Protein AF-A0A9P9DAF2-F1 (afdb_monomer_lite)

Organism: NCBI:txid1079267

Sequence (100 aa):
MVPHLLVCPITHGQSTANYQNYGNNFNANGGGVYAMDWTSDHISIWFFARNQIPDNIKTEFLDPSAWGLPTARFTGGSGCNIDTYFMSNSLVFDTTFCGD

Secondary structure (DSSP, 8-state):
----------SS------TTSSHHHHHHTT-EEEEEEE-SSEEEEEEEEGGG--GGGGSSS--GGGG-S-SEEEE-BTTB-HHHH--SPPP------S--

InterPro domains:
  IPR013320 Concanavalin A-like lectin/glucanase domain superfamily [SSF49899] (12-99)

Foldseek 3Di:
DPPDPLDQPCPDDQDDPDPLQDDPNCVVQVHFDWDWDDDQFKIFIATAGPVRHDPQVPDPDDDCVVVPHGSDIRGADDRDGPCVVDPDDDDDDDDDDDDD

pLDDT: mean 84.21, std 15.39, range [34.78, 98.12]

Radius of gyration: 16.21 Å; chains: 1; bounding box: 30×36×44 Å

Structure (mmCIF, N/CA/C/O backbone):
data_AF-A0A9P9DAF2-F1
#
_entry.id   AF-A0A9P9DAF2-F1
#
loop_
_atom_site.group_PDB
_atom_site.id
_atom_site.type_symbol
_atom_site.label_atom_id
_atom_site.label_alt_id
_atom_site.label_comp_id
_atom_site.label_asym_id
_atom_site.label_entity_id
_atom_site.label_seq_id
_atom_site.pdbx_PDB_ins_code
_atom_site.Cartn_x
_atom_site.Cartn_y
_atom_site.Cartn_z
_atom_site.occupancy
_atom_site.B_iso_or_equiv
_atom_site.auth_seq_id
_atom_site.auth_comp_id
_atom_site.auth_asym_id
_atom_site.auth_atom_id
_atom_site.pdbx_PDB_model_num
ATOM 1 N N . MET A 1 1 ? 0.049 21.506 28.530 1.00 36.00 1 MET A N 1
ATOM 2 C CA . MET A 1 1 ? -0.302 20.114 28.185 1.00 36.00 1 MET A CA 1
ATOM 3 C C . MET A 1 1 ? -0.473 20.053 26.682 1.00 36.00 1 MET A C 1
ATOM 5 O O . MET A 1 1 ? -1.468 20.550 26.179 1.00 36.00 1 MET A O 1
ATOM 9 N N . VAL A 1 2 ? 0.542 19.569 25.969 1.00 34.78 2 VAL A N 1
ATOM 10 C CA . VAL A 1 2 ? 0.449 19.317 24.525 1.00 34.78 2 VAL A CA 1
ATOM 11 C C . VAL A 1 2 ? -0.223 17.951 24.386 1.00 34.78 2 VAL A C 1
ATOM 13 O O . VAL A 1 2 ? 0.299 17.001 24.974 1.00 34.78 2 VAL A O 1
ATOM 16 N N . PRO A 1 3 ? -1.375 17.820 23.709 1.00 45.25 3 PRO A N 1
ATOM 17 C CA . PRO A 1 3 ? -1.955 16.513 23.469 1.00 45.25 3 PRO A CA 1
ATOM 18 C C . PRO A 1 3 ? -1.008 15.786 22.519 1.00 45.25 3 PRO A C 1
ATOM 20 O O . PRO A 1 3 ? -0.855 16.148 21.356 1.00 45.25 3 PRO A O 1
ATOM 23 N N . HIS A 1 4 ? -0.297 14.808 23.066 1.00 42.94 4 HIS A N 1
ATOM 24 C CA . HIS A 1 4 ? 0.460 13.838 22.300 1.00 42.94 4 HIS A CA 1
ATOM 25 C C . HIS A 1 4 ? -0.539 13.188 21.334 1.00 42.94 4 HIS A C 1
ATOM 27 O O . HIS A 1 4 ? -1.482 12.535 21.784 1.00 42.94 4 HIS A O 1
ATOM 33 N N . LEU A 1 5 ? -0.394 13.435 20.027 1.00 43.12 5 LEU A N 1
ATOM 34 C CA . LEU A 1 5 ? -1.117 12.679 19.012 1.00 43.12 5 LEU A CA 1
ATOM 35 C C . LEU A 1 5 ? -0.708 11.214 19.181 1.00 43.12 5 LEU A C 1
ATOM 37 O O . LEU A 1 5 ? 0.354 10.796 18.726 1.00 43.12 5 LEU A O 1
ATOM 41 N N . LEU A 1 6 ? -1.549 10.442 19.864 1.00 46.06 6 LEU A N 1
ATOM 42 C CA . LEU A 1 6 ? -1.563 8.990 19.781 1.00 46.06 6 LEU A CA 1
ATOM 43 C C . LEU A 1 6 ? -2.016 8.636 18.363 1.00 46.06 6 LEU A C 1
ATOM 45 O O . LEU A 1 6 ? -3.180 8.353 18.117 1.00 46.06 6 LEU A O 1
ATOM 49 N N . VAL A 1 7 ? -1.097 8.731 17.404 1.00 58.75 7 VAL A N 1
ATOM 50 C CA . VAL A 1 7 ? -1.220 7.988 16.153 1.00 58.75 7 VAL A CA 1
ATOM 51 C C . VAL A 1 7 ? -1.152 6.517 16.547 1.00 58.75 7 VAL A C 1
ATOM 53 O O . VAL A 1 7 ? -0.314 6.153 17.375 1.00 58.75 7 VAL A O 1
ATOM 56 N N . CYS A 1 8 ? -2.060 5.700 16.009 1.00 59.72 8 CYS A N 1
ATOM 57 C CA . CYS A 1 8 ? -2.096 4.255 16.219 1.00 59.72 8 CYS A CA 1
ATOM 58 C C . CYS A 1 8 ? -0.676 3.677 16.321 1.00 59.72 8 CYS A C 1
ATOM 60 O O . CYS A 1 8 ? 0.072 3.807 15.349 1.00 59.72 8 CYS A O 1
ATOM 62 N N . PRO A 1 9 ? -0.262 3.111 17.475 1.00 57.69 9 PRO 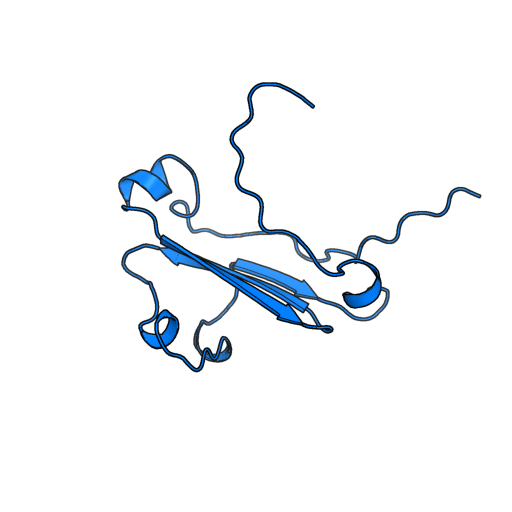A N 1
ATOM 63 C CA . PRO A 1 9 ? 1.114 2.678 17.658 1.00 57.69 9 PRO A CA 1
ATOM 64 C C . PRO A 1 9 ? 1.430 1.586 16.640 1.00 57.69 9 PRO A C 1
ATOM 66 O O . PRO A 1 9 ? 0.972 0.449 16.752 1.00 57.69 9 PRO A O 1
ATOM 69 N N . ILE A 1 10 ? 2.211 1.953 15.626 1.00 57.19 10 ILE A N 1
ATOM 70 C CA . ILE A 1 10 ? 2.705 1.039 14.604 1.00 57.19 10 ILE A CA 1
ATOM 71 C C . ILE A 1 10 ? 3.792 0.197 15.258 1.00 57.19 10 ILE A C 1
ATOM 73 O O . ILE A 1 10 ? 4.969 0.543 15.248 1.00 57.19 10 ILE A O 1
ATOM 77 N N . THR A 1 11 ? 3.392 -0.890 15.912 1.00 52.56 11 THR A N 1
ATOM 78 C CA . THR A 1 11 ? 4.337 -1.795 16.577 1.00 52.56 11 THR A CA 1
ATOM 79 C C . THR A 1 11 ? 5.181 -2.583 15.573 1.00 52.56 11 THR A C 1
ATOM 81 O O . THR A 1 11 ? 6.228 -3.101 15.946 1.00 52.56 11 THR A O 1
ATOM 84 N N . HIS A 1 12 ? 4.787 -2.607 14.292 1.00 57.75 12 HIS A N 1
ATOM 85 C CA . HIS A 1 12 ? 5.539 -3.209 13.193 1.00 57.75 12 HIS A CA 1
ATOM 86 C C . HIS A 1 12 ? 5.403 -2.338 11.933 1.00 57.75 12 HIS A C 1
ATOM 88 O O . HIS A 1 12 ? 4.306 -2.143 11.415 1.00 57.75 12 HIS A O 1
ATOM 94 N N . GLY A 1 13 ? 6.518 -1.767 11.467 1.00 60.75 13 GLY A N 1
ATOM 95 C CA . GLY A 1 13 ? 6.574 -1.022 10.208 1.00 60.75 13 GLY A CA 1
ATOM 96 C C . GLY A 1 13 ? 6.489 -1.933 8.979 1.00 60.75 13 GLY A C 1
ATOM 97 O O . GLY A 1 13 ? 6.296 -3.143 9.077 1.00 60.75 13 GLY A O 1
ATOM 98 N N . GLN A 1 14 ? 6.666 -1.355 7.793 1.00 69.38 14 GLN A N 1
ATOM 99 C CA . GLN A 1 14 ? 6.847 -2.136 6.5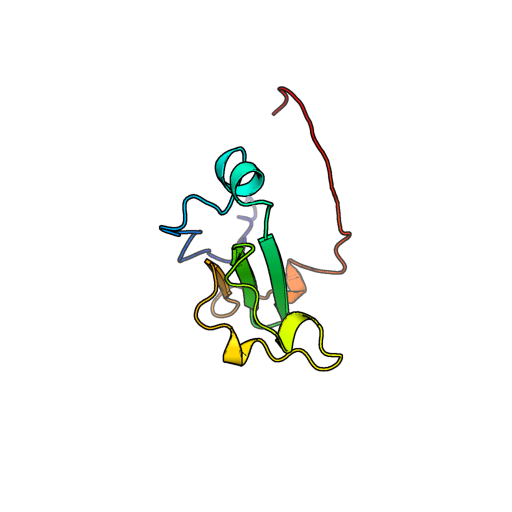72 1.00 69.38 14 GLN A CA 1
ATOM 100 C C . GLN A 1 14 ? 8.191 -2.858 6.551 1.00 69.38 14 GLN A C 1
ATOM 102 O O . GLN A 1 14 ? 9.233 -2.223 6.674 1.00 69.38 14 GLN A O 1
ATOM 107 N N . SER A 1 15 ? 8.172 -4.175 6.337 1.00 71.31 15 SER A N 1
ATOM 108 C CA . SER A 1 15 ? 9.367 -4.955 6.020 1.00 71.31 15 SER A CA 1
ATOM 109 C C . SER A 1 15 ? 9.038 -5.980 4.944 1.00 71.31 15 SER A C 1
ATOM 111 O O . SER A 1 15 ? 8.129 -6.793 5.098 1.00 71.31 15 SER A O 1
ATOM 113 N N . THR A 1 16 ? 9.768 -5.928 3.833 1.00 83.69 16 THR A N 1
ATOM 114 C CA . THR A 1 16 ? 9.644 -6.891 2.740 1.00 83.69 16 THR A CA 1
ATOM 115 C C . THR A 1 16 ? 11.005 -7.153 2.118 1.00 83.69 16 THR A C 1
ATOM 117 O O . THR A 1 16 ? 11.797 -6.234 1.923 1.00 83.69 16 THR A O 1
ATOM 120 N N . ALA A 1 17 ? 11.276 -8.419 1.798 1.00 87.69 17 ALA A N 1
ATOM 121 C CA . ALA A 1 17 ? 12.458 -8.818 1.033 1.00 87.69 17 ALA A CA 1
ATOM 122 C C . ALA A 1 17 ? 12.241 -8.681 -0.488 1.00 87.69 17 ALA A C 1
ATOM 124 O O . ALA A 1 17 ? 13.161 -8.907 -1.2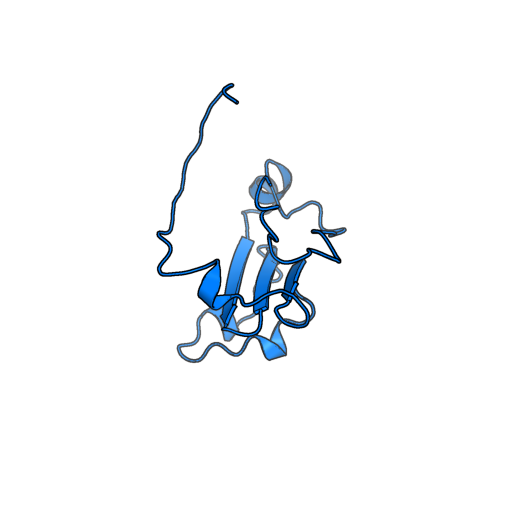76 1.00 87.69 17 ALA A O 1
ATOM 125 N N . ASN A 1 18 ? 11.023 -8.338 -0.919 1.00 89.12 18 ASN A N 1
ATOM 126 C CA . ASN A 1 18 ? 10.695 -8.191 -2.327 1.00 89.12 18 ASN A CA 1
ATOM 127 C C . ASN A 1 18 ? 11.198 -6.841 -2.857 1.00 89.12 18 ASN A C 1
ATOM 129 O O . ASN A 1 18 ? 10.575 -5.809 -2.633 1.00 89.12 18 ASN A O 1
ATOM 133 N N . TYR A 1 19 ? 12.300 -6.868 -3.604 1.00 93.25 19 TYR A N 1
ATOM 134 C CA . TYR A 1 19 ? 12.924 -5.688 -4.211 1.00 93.25 19 TYR A CA 1
ATOM 135 C C . TYR A 1 19 ? 12.239 -5.208 -5.505 1.00 93.25 19 TYR A C 1
ATOM 137 O O . TYR A 1 19 ? 12.712 -4.252 -6.122 1.00 93.25 19 TYR A O 1
ATOM 145 N N . GLN A 1 20 ? 11.158 -5.866 -5.944 1.00 96.19 20 GLN A N 1
ATOM 146 C CA . GLN A 1 20 ? 10.370 -5.516 -7.134 1.00 96.19 20 GLN A CA 1
ATOM 147 C C . GLN A 1 20 ? 9.138 -4.659 -6.799 1.00 96.19 20 GLN A C 1
ATOM 149 O O . GLN A 1 20 ? 8.295 -4.440 -7.664 1.00 96.19 20 GLN A O 1
ATOM 154 N N . ASN A 1 21 ? 8.998 -4.197 -5.556 1.00 94.50 21 ASN A N 1
ATOM 155 C CA . ASN A 1 21 ? 7.805 -3.510 -5.060 1.00 94.50 21 ASN A CA 1
ATOM 156 C C . ASN A 1 21 ? 7.778 -1.996 -5.337 1.00 94.50 21 ASN A C 1
ATOM 158 O O . ASN A 1 21 ? 6.739 -1.369 -5.150 1.00 94.50 21 ASN A O 1
ATOM 162 N N . TYR A 1 22 ? 8.872 -1.391 -5.803 1.00 95.81 22 TYR A N 1
ATOM 163 C CA . TYR A 1 22 ? 8.938 0.045 -6.091 1.00 95.81 22 TYR A CA 1
ATOM 164 C C . TYR A 1 22 ? 9.952 0.383 -7.201 1.00 95.81 22 TYR A C 1
ATOM 166 O O . TYR A 1 22 ? 10.874 -0.387 -7.491 1.00 95.81 22 TYR A O 1
ATOM 174 N N . GLY A 1 23 ? 9.786 1.559 -7.817 1.00 96.75 23 GLY A N 1
ATOM 175 C CA . GLY A 1 23 ? 10.785 2.202 -8.673 1.00 96.75 23 GLY A CA 1
ATOM 176 C C . GLY A 1 23 ? 11.221 1.378 -9.889 1.00 96.75 23 GLY A C 1
ATOM 177 O O . GLY A 1 23 ? 10.414 0.731 -10.556 1.00 96.75 23 GLY A O 1
ATOM 178 N N . ASN A 1 24 ? 12.522 1.407 -10.193 1.00 98.12 24 ASN A N 1
ATOM 179 C CA . ASN A 1 24 ? 13.078 0.804 -11.410 1.00 98.12 24 ASN A CA 1
ATOM 180 C C . ASN A 1 24 ? 12.833 -0.706 -11.508 1.00 98.12 24 ASN A C 1
ATOM 182 O O . ASN A 1 24 ? 12.516 -1.196 -12.587 1.00 98.12 24 ASN A O 1
ATOM 186 N N . ASN A 1 25 ? 12.948 -1.440 -10.400 1.00 97.38 25 ASN A N 1
ATOM 187 C CA . ASN A 1 25 ? 12.748 -2.890 -10.404 1.00 97.38 25 ASN A CA 1
ATOM 188 C C . ASN A 1 25 ? 11.276 -3.262 -10.603 1.00 97.38 25 ASN A C 1
ATOM 190 O O . ASN A 1 25 ? 10.981 -4.204 -11.337 1.00 97.38 25 ASN A O 1
ATOM 194 N N . PHE A 1 26 ? 10.355 -2.500 -10.003 1.00 97.88 26 PHE A N 1
ATOM 195 C CA . PHE A 1 26 ? 8.923 -2.628 -10.279 1.00 97.88 26 PHE A CA 1
ATOM 196 C C . PHE A 1 26 ? 8.639 -2.404 -11.769 1.00 97.88 26 PHE A C 1
ATOM 198 O O . PHE A 1 26 ? 8.001 -3.240 -12.407 1.00 97.88 26 PHE A O 1
ATOM 205 N N . ASN A 1 27 ? 9.190 -1.336 -12.354 1.00 98.12 27 ASN A N 1
ATOM 206 C CA . ASN A 1 27 ? 9.011 -1.008 -13.771 1.00 98.12 27 ASN A CA 1
ATOM 207 C C . ASN A 1 27 ? 9.598 -2.081 -14.701 1.00 98.12 27 ASN A C 1
ATOM 209 O O . ASN A 1 27 ? 8.931 -2.505 -15.644 1.00 98.12 27 ASN A O 1
ATOM 213 N N . ALA A 1 28 ? 10.812 -2.560 -14.419 1.00 97.94 28 ALA A N 1
ATOM 214 C CA . ALA A 1 28 ? 11.480 -3.598 -15.206 1.00 97.94 28 ALA A CA 1
ATOM 215 C C . ALA A 1 28 ? 10.716 -4.934 -15.193 1.00 97.94 28 ALA A C 1
ATOM 217 O O . ALA A 1 28 ? 10.755 -5.674 -16.172 1.00 97.94 28 ALA A O 1
ATOM 218 N N . ASN A 1 29 ? 9.976 -5.218 -14.117 1.00 97.44 29 ASN A N 1
ATOM 219 C CA . ASN A 1 29 ? 9.104 -6.389 -14.005 1.00 97.44 29 ASN A CA 1
ATOM 220 C C . ASN A 1 29 ? 7.714 -6.184 -14.653 1.00 97.44 29 ASN A C 1
ATOM 222 O O . ASN A 1 29 ? 6.836 -7.037 -14.535 1.00 97.44 29 ASN A O 1
ATOM 226 N N . GLY A 1 30 ? 7.473 -5.045 -15.312 1.00 97.94 30 GLY A N 1
ATOM 227 C CA . GLY A 1 30 ? 6.167 -4.697 -15.878 1.00 97.94 30 GLY A CA 1
ATOM 228 C C . GLY A 1 30 ? 5.121 -4.325 -14.820 1.00 97.94 30 GLY A C 1
ATOM 229 O O . GLY A 1 30 ? 3.919 -4.422 -15.078 1.00 97.94 30 GLY A O 1
ATOM 230 N N . GLY A 1 31 ? 5.555 -3.929 -13.626 1.00 97.62 31 GLY A N 1
ATOM 231 C CA . GLY A 1 31 ? 4.725 -3.502 -12.506 1.00 97.62 31 GLY A CA 1
ATOM 232 C C . GLY A 1 31 ? 4.160 -4.641 -11.656 1.00 97.62 31 GLY A C 1
ATOM 233 O O . GLY A 1 31 ? 4.779 -5.690 -11.463 1.00 97.62 31 GLY A O 1
ATOM 234 N N . GLY A 1 32 ? 2.962 -4.418 -11.125 1.00 96.06 32 GLY A N 1
ATOM 235 C CA . GLY A 1 32 ? 2.270 -5.331 -10.221 1.00 96.06 32 GLY A CA 1
ATOM 236 C C . GLY A 1 32 ? 0.935 -4.754 -9.763 1.00 96.06 32 GLY A C 1
ATOM 237 O O . GLY A 1 32 ? 0.439 -3.795 -10.356 1.00 96.06 32 GLY A O 1
ATOM 238 N N . VAL A 1 33 ? 0.361 -5.346 -8.721 1.00 95.56 33 VAL A N 1
ATOM 239 C CA . VAL A 1 33 ? -0.880 -4.884 -8.088 1.00 95.56 33 VAL A CA 1
ATOM 240 C C . VAL A 1 33 ? -0.603 -4.555 -6.630 1.00 95.56 33 VAL A C 1
ATOM 242 O O . VAL A 1 33 ? -0.018 -5.364 -5.913 1.00 95.56 33 VAL A O 1
ATOM 245 N N . TYR A 1 34 ? -1.055 -3.377 -6.209 1.00 95.38 34 TYR A N 1
ATOM 246 C CA . TYR A 1 34 ? -1.216 -3.034 -4.805 1.00 95.38 34 TYR A CA 1
AT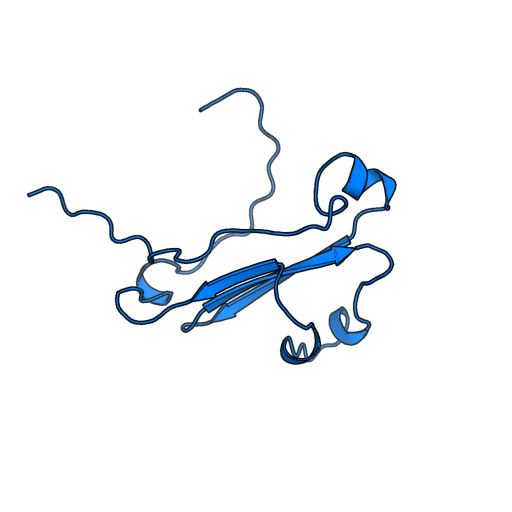OM 247 C C . TYR A 1 34 ? -2.689 -3.183 -4.431 1.00 95.38 34 TYR A C 1
ATOM 249 O O . TYR A 1 34 ? -3.553 -2.654 -5.130 1.00 95.38 34 TYR A O 1
ATOM 257 N N . ALA A 1 35 ? -2.966 -3.906 -3.349 1.00 94.25 35 ALA A N 1
ATOM 258 C CA . ALA A 1 35 ? -4.308 -4.070 -2.798 1.00 94.25 35 ALA A CA 1
ATOM 259 C C . ALA A 1 35 ? -4.331 -3.579 -1.352 1.00 94.25 35 ALA A C 1
ATOM 261 O O . ALA A 1 35 ? -3.368 -3.795 -0.614 1.00 94.25 35 ALA A O 1
ATOM 262 N N . MET A 1 36 ? -5.429 -2.937 -0.959 1.00 93.25 36 MET A N 1
ATOM 263 C CA . MET A 1 36 ? -5.644 -2.455 0.399 1.00 93.25 36 MET A CA 1
ATOM 264 C C . MET A 1 36 ? -6.953 -3.021 0.938 1.00 93.25 36 MET A C 1
ATOM 266 O O . MET A 1 36 ? -7.994 -2.874 0.301 1.00 93.25 36 MET A O 1
ATOM 270 N N . ASP A 1 37 ? -6.880 -3.635 2.113 1.00 92.00 37 ASP A N 1
ATOM 271 C CA . ASP A 1 37 ? -8.038 -4.012 2.918 1.00 92.00 37 ASP A CA 1
ATOM 272 C C . ASP A 1 37 ? -8.088 -3.097 4.136 1.00 92.00 37 ASP A C 1
ATOM 274 O O . ASP A 1 37 ? -7.123 -3.016 4.900 1.00 92.00 37 ASP A O 1
ATOM 278 N N . TRP A 1 38 ? -9.191 -2.380 4.293 1.00 91.88 38 TRP A N 1
ATOM 279 C CA . TRP A 1 38 ? -9.361 -1.390 5.342 1.00 91.88 38 TRP A CA 1
ATOM 280 C C . TRP A 1 38 ? -10.697 -1.611 6.034 1.00 91.88 38 TRP A C 1
ATOM 282 O O . TRP A 1 38 ? -11.766 -1.491 5.441 1.00 91.88 38 TRP A O 1
ATOM 292 N N . THR A 1 39 ? -10.595 -1.935 7.317 1.00 91.94 39 THR A N 1
ATOM 293 C CA . THR A 1 39 ? -11.694 -2.230 8.228 1.00 91.94 39 THR A CA 1
ATOM 294 C C . THR A 1 39 ? -11.528 -1.426 9.520 1.00 91.94 39 THR A C 1
ATOM 296 O O . THR A 1 39 ? -10.478 -0.822 9.754 1.00 91.94 39 THR A O 1
ATOM 299 N N . SER A 1 40 ? -12.524 -1.474 10.402 1.00 91.81 40 SER A N 1
ATOM 300 C CA . SER A 1 40 ? -12.428 -0.895 11.750 1.00 91.81 40 SER A CA 1
ATOM 301 C C . SER A 1 40 ? -11.318 -1.523 12.608 1.00 91.81 40 SER A C 1
ATOM 303 O O . SER A 1 40 ? -10.829 -0.894 13.549 1.00 91.81 40 SER A O 1
ATOM 305 N N . ASP A 1 41 ? -10.889 -2.745 12.275 1.00 90.69 41 ASP A N 1
ATOM 306 C CA . ASP A 1 41 ? -9.888 -3.499 13.033 1.00 90.69 41 ASP A CA 1
ATOM 307 C C . ASP A 1 41 ? -8.473 -3.357 12.467 1.00 90.69 41 ASP A C 1
ATOM 309 O O . ASP A 1 41 ? -7.496 -3.537 13.195 1.00 90.69 41 ASP A O 1
ATOM 313 N N . HIS A 1 42 ? -8.318 -3.074 11.171 1.00 89.69 42 HIS A N 1
ATOM 314 C CA . HIS A 1 42 ? -7.003 -2.975 10.539 1.00 89.69 42 HIS A CA 1
ATOM 315 C C . HIS A 1 42 ? -7.013 -2.242 9.200 1.00 89.69 42 HIS A C 1
ATOM 317 O O . HIS A 1 42 ? -8.010 -2.212 8.486 1.00 89.69 42 HIS A O 1
ATOM 323 N N . ILE A 1 43 ? -5.828 -1.784 8.802 1.00 91.69 43 ILE A N 1
ATOM 324 C CA . ILE A 1 43 ? -5.478 -1.466 7.415 1.00 91.69 43 ILE A CA 1
ATOM 325 C C . ILE A 1 43 ? -4.367 -2.433 7.003 1.00 91.69 43 ILE A C 1
ATOM 327 O O . ILE A 1 43 ? -3.345 -2.541 7.680 1.00 91.69 43 ILE A O 1
ATOM 331 N N . SER A 1 44 ? -4.563 -3.184 5.926 1.00 91.50 44 SER A N 1
ATOM 332 C CA . SER A 1 44 ? -3.578 -4.123 5.385 1.00 91.50 44 SER A CA 1
ATOM 333 C C . SER A 1 44 ? 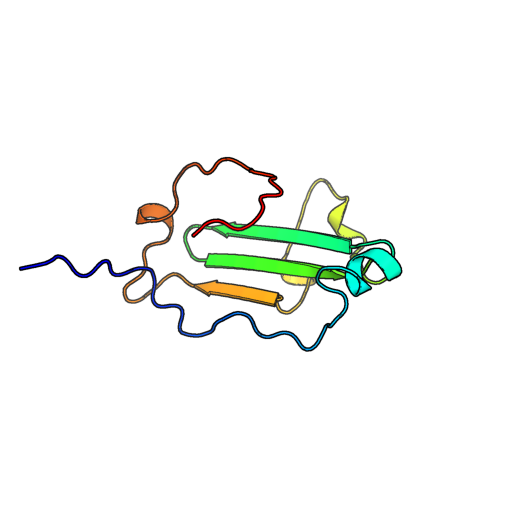-3.286 -3.819 3.930 1.00 91.50 44 SER A C 1
ATOM 335 O O . SER A 1 44 ? -4.187 -3.460 3.180 1.00 91.50 44 SER A O 1
ATOM 337 N N . ILE A 1 45 ? -2.021 -3.958 3.538 1.00 93.75 45 ILE A N 1
ATOM 338 C CA . ILE A 1 45 ? -1.557 -3.670 2.179 1.00 93.75 45 ILE A CA 1
ATOM 339 C C . ILE A 1 45 ? -0.784 -4.875 1.658 1.00 93.75 45 ILE A C 1
ATOM 341 O O . ILE A 1 45 ? 0.118 -5.381 2.328 1.00 93.75 45 ILE A O 1
ATOM 345 N N . TRP A 1 46 ? -1.100 -5.299 0.441 1.00 93.88 46 TRP A N 1
ATOM 346 C CA . TRP A 1 46 ? -0.367 -6.326 -0.290 1.00 93.88 46 TRP A CA 1
ATOM 347 C C . TRP A 1 46 ? 0.278 -5.722 -1.526 1.00 93.88 46 TRP A C 1
ATOM 349 O O . TRP A 1 46 ? -0.319 -4.882 -2.200 1.00 93.88 46 TRP A O 1
ATOM 359 N N . PHE A 1 47 ? 1.468 -6.216 -1.847 1.00 95.00 47 PHE A N 1
ATOM 360 C CA . PHE A 1 47 ? 2.073 -6.079 -3.159 1.00 95.00 47 PHE A CA 1
ATOM 361 C C . PHE A 1 47 ? 2.159 -7.449 -3.834 1.00 95.00 47 PHE A C 1
ATOM 363 O O . PHE A 1 47 ? 2.782 -8.375 -3.310 1.00 95.00 47 PHE A O 1
ATOM 370 N N . PHE A 1 48 ? 1.599 -7.545 -5.036 1.00 94.50 48 PHE A N 1
ATOM 371 C CA . PHE A 1 48 ? 1.734 -8.699 -5.915 1.00 94.50 48 PHE A CA 1
ATOM 372 C C . PHE A 1 48 ? 2.566 -8.310 -7.137 1.00 94.50 48 PHE A C 1
ATOM 374 O O . PHE A 1 48 ? 2.157 -7.462 -7.936 1.00 94.50 48 PHE A O 1
ATOM 381 N N . ALA A 1 49 ? 3.732 -8.937 -7.304 1.00 95.62 49 ALA A N 1
ATOM 382 C CA . ALA A 1 49 ? 4.544 -8.775 -8.509 1.00 95.62 49 ALA A CA 1
ATOM 383 C C . ALA A 1 49 ? 3.756 -9.224 -9.752 1.00 95.62 49 ALA A C 1
ATOM 385 O O . ALA A 1 49 ? 2.901 -10.102 -9.650 1.00 95.62 49 ALA A O 1
ATOM 386 N N . ARG A 1 50 ? 4.042 -8.655 -10.935 1.00 95.38 50 ARG A N 1
ATOM 387 C CA . ARG A 1 50 ? 3.303 -8.911 -12.190 1.00 95.38 50 ARG A CA 1
ATOM 388 C C . ARG A 1 50 ? 2.964 -10.383 -12.448 1.00 95.38 50 ARG A C 1
ATOM 390 O O . ARG A 1 50 ? 1.860 -10.681 -12.891 1.00 95.38 50 ARG A O 1
ATOM 397 N N . ASN A 1 51 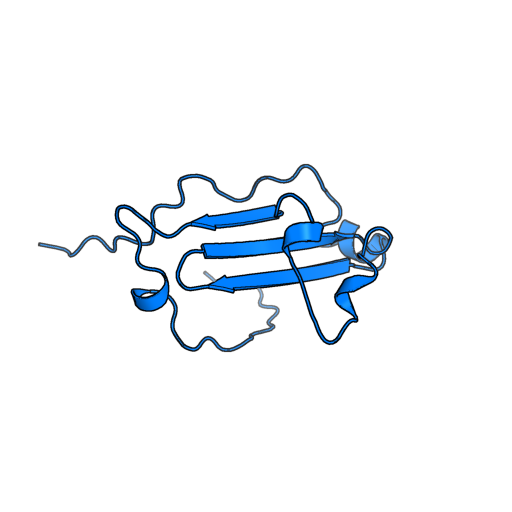? 3.905 -11.284 -12.190 1.00 93.44 51 ASN A N 1
ATOM 398 C CA . ASN A 1 51 ? 3.800 -12.725 -12.421 1.00 93.44 51 ASN A CA 1
ATOM 399 C C . ASN A 1 51 ? 3.257 -13.525 -11.219 1.00 93.44 51 ASN A C 1
ATOM 401 O O . ASN A 1 51 ? 3.285 -14.751 -11.257 1.00 93.44 51 ASN A O 1
ATOM 405 N N . GLN A 1 52 ? 2.822 -12.857 -10.150 1.00 93.12 52 GLN A N 1
ATOM 406 C CA . GLN A 1 52 ? 2.319 -13.442 -8.899 1.00 93.12 52 GLN A CA 1
ATOM 407 C C . GLN A 1 52 ? 0.978 -12.817 -8.476 1.00 93.12 52 GLN A C 1
ATOM 409 O O . GLN A 1 52 ? 0.597 -12.896 -7.313 1.00 93.12 52 GLN A O 1
ATOM 414 N N . ILE A 1 53 ? 0.276 -12.156 -9.401 1.00 92.50 53 ILE A N 1
ATOM 415 C CA . ILE A 1 53 ? -1.055 -11.592 -9.150 1.00 92.50 53 ILE A CA 1
ATOM 416 C C . ILE A 1 53 ? -2.042 -12.758 -8.979 1.00 92.50 53 ILE A C 1
ATOM 418 O O . ILE A 1 53 ? -2.180 -13.544 -9.917 1.00 92.50 53 ILE A O 1
ATOM 422 N N . PRO A 1 54 ? -2.739 -12.874 -7.834 1.00 90.19 54 PRO A N 1
ATOM 423 C CA . PRO A 1 54 ? -3.766 -13.891 -7.637 1.00 90.19 54 PRO A CA 1
ATOM 424 C C . PRO A 1 54 ? -4.919 -13.748 -8.638 1.00 90.19 54 PRO A C 1
ATOM 426 O O . PRO A 1 54 ? -5.387 -12.638 -8.905 1.00 90.19 54 PRO A O 1
ATOM 429 N N . ASP A 1 55 ? -5.434 -14.867 -9.151 1.00 87.00 55 ASP A N 1
ATOM 430 C CA . ASP A 1 55 ? -6.542 -14.860 -10.120 1.00 87.00 55 ASP A CA 1
ATOM 431 C C . ASP A 1 55 ? -7.826 -14.235 -9.548 1.00 87.00 55 ASP A C 1
ATOM 433 O O . ASP A 1 55 ? -8.592 -13.588 -10.268 1.00 87.00 55 ASP A O 1
ATOM 437 N N . ASN A 1 56 ? -8.033 -14.363 -8.233 1.00 82.69 56 ASN A N 1
ATOM 438 C CA . ASN A 1 56 ? -9.200 -13.829 -7.532 1.00 82.69 56 ASN A CA 1
ATOM 439 C C . ASN A 1 56 ? -9.172 -12.302 -7.331 1.00 82.69 56 ASN A C 1
ATOM 441 O O . ASN A 1 56 ? -10.117 -11.759 -6.781 1.00 82.69 56 ASN A O 1
ATOM 445 N N . ILE A 1 57 ? -8.146 -11.572 -7.787 1.00 82.88 57 ILE A N 1
ATOM 446 C CA . ILE A 1 57 ? -8.170 -10.095 -7.763 1.00 82.88 57 ILE A CA 1
ATOM 447 C C . ILE A 1 57 ? -9.168 -9.510 -8.770 1.00 82.88 57 ILE A C 1
ATOM 449 O O . ILE A 1 57 ? -9.581 -8.360 -8.644 1.00 82.88 57 ILE A O 1
ATOM 453 N N . LYS A 1 58 ? -9.567 -10.283 -9.785 1.00 78.00 58 LYS A N 1
ATOM 454 C CA . LYS A 1 58 ? -10.489 -9.829 -10.839 1.00 78.00 58 LYS A CA 1
ATOM 455 C C . LYS A 1 58 ? -11.944 -10.225 -10.587 1.00 78.00 58 LYS A C 1
ATOM 457 O O . LYS A 1 58 ? -12.783 -9.984 -11.452 1.00 78.00 58 LYS A O 1
ATOM 462 N N . THR A 1 59 ? -12.241 -10.875 -9.464 1.00 78.81 59 THR A N 1
ATOM 463 C CA . THR A 1 59 ? -13.585 -11.377 -9.166 1.00 78.81 59 THR A CA 1
ATOM 464 C C . THR A 1 59 ? -14.409 -10.338 -8.418 1.00 78.81 59 THR A C 1
ATOM 466 O O . THR A 1 59 ? -13.878 -9.540 -7.654 1.00 78.81 59 THR A O 1
ATOM 469 N N . GLU A 1 60 ? -15.728 -10.364 -8.616 1.00 74.19 60 GLU A N 1
ATOM 470 C CA . GLU A 1 60 ? -16.664 -9.445 -7.946 1.00 74.19 60 GLU A CA 1
ATOM 471 C C . GLU A 1 60 ? -16.702 -9.639 -6.421 1.00 74.19 60 GLU A C 1
ATOM 473 O O . GLU A 1 60 ? -17.020 -8.712 -5.682 1.00 74.19 60 GLU A O 1
ATOM 478 N N . PHE A 1 61 ? -16.330 -10.832 -5.950 1.00 74.62 61 PHE A N 1
ATOM 479 C CA . PHE A 1 61 ? -16.171 -11.149 -4.536 1.00 74.62 61 PHE A CA 1
ATOM 480 C C . PHE A 1 61 ? -14.685 -11.308 -4.226 1.00 74.62 61 PHE A C 1
ATOM 482 O O . PHE A 1 61 ? -14.068 -12.304 -4.607 1.00 74.62 61 PHE A O 1
ATOM 489 N N . LEU A 1 62 ? -14.111 -10.297 -3.577 1.00 78.06 62 LEU A N 1
ATOM 490 C CA . LEU A 1 62 ? -12.725 -10.301 -3.125 1.00 78.06 62 LEU A CA 1
ATOM 491 C C . LEU A 1 62 ? -12.671 -10.870 -1.706 1.00 78.06 62 LEU A C 1
ATOM 493 O O . LEU A 1 62 ? -13.293 -10.324 -0.799 1.00 78.06 62 LEU A O 1
ATOM 497 N N . ASP A 1 63 ? -11.917 -11.952 -1.522 1.00 79.56 63 ASP A N 1
ATOM 498 C CA . ASP A 1 63 ? -11.584 -12.490 -0.202 1.00 79.56 63 ASP A CA 1
ATOM 499 C C . ASP A 1 63 ? -10.064 -12.394 0.021 1.00 79.56 63 ASP A C 1
ATOM 501 O O . ASP A 1 63 ? -9.304 -13.192 -0.547 1.00 79.56 63 ASP A O 1
ATOM 505 N N . PRO A 1 64 ? -9.605 -11.428 0.839 1.00 84.56 64 PRO A N 1
ATOM 506 C CA . PRO A 1 64 ? -8.192 -11.258 1.162 1.00 84.56 64 PRO A CA 1
ATOM 507 C C . PRO A 1 64 ? -7.587 -12.409 1.973 1.00 84.56 64 PRO A C 1
ATOM 509 O O . PRO A 1 64 ? -6.362 -12.520 2.040 1.00 84.56 64 PRO A O 1
ATOM 512 N N . SER A 1 65 ? -8.399 -13.283 2.584 1.00 84.00 65 SER A N 1
ATOM 513 C CA . SER A 1 65 ? -7.901 -14.386 3.419 1.00 84.00 65 SER A CA 1
ATOM 514 C C . SER A 1 65 ? -7.014 -15.366 2.639 1.00 84.00 65 SER A C 1
ATOM 516 O O . SER A 1 65 ? -6.097 -15.966 3.202 1.00 84.00 65 SER A O 1
ATOM 518 N N . ALA A 1 66 ? -7.226 -15.465 1.323 1.00 84.31 66 ALA A N 1
ATOM 519 C CA . ALA A 1 66 ? -6.453 -16.309 0.417 1.00 84.31 66 ALA A CA 1
ATOM 520 C C . ALA A 1 66 ? -5.143 -15.667 -0.085 1.00 84.31 66 ALA A C 1
ATOM 522 O O . ALA A 1 66 ? -4.351 -16.338 -0.745 1.00 84.31 66 ALA A O 1
ATOM 523 N N . TRP A 1 67 ? -4.888 -14.384 0.196 1.00 89.19 67 TRP A N 1
ATOM 524 C CA . TRP A 1 67 ? -3.728 -13.649 -0.338 1.00 89.19 67 TRP A CA 1
ATOM 525 C C . TRP A 1 67 ? -2.440 -13.825 0.471 1.00 89.19 67 TRP A C 1
ATOM 527 O O . TRP A 1 67 ? -1.386 -13.318 0.084 1.00 89.19 67 TRP A O 1
ATOM 537 N N . GLY A 1 68 ? -2.505 -14.561 1.582 1.00 88.06 68 GLY A N 1
ATOM 538 C CA . GLY A 1 68 ? -1.373 -14.767 2.475 1.00 88.06 68 GLY A CA 1
ATOM 539 C C . GLY A 1 68 ? -1.028 -13.521 3.292 1.00 88.06 68 GLY A C 1
ATOM 540 O O . GLY A 1 68 ? -1.845 -12.616 3.478 1.00 88.06 68 GLY A O 1
ATOM 541 N N . LEU A 1 69 ? 0.197 -13.496 3.822 1.00 89.19 69 LEU A N 1
ATOM 542 C CA . LEU A 1 69 ? 0.639 -12.416 4.700 1.00 89.19 69 LEU A CA 1
ATOM 543 C C . LEU A 1 69 ? 0.731 -11.089 3.932 1.00 89.19 69 LEU A C 1
ATOM 545 O O . LEU A 1 69 ? 1.356 -11.044 2.869 1.00 89.19 69 LEU A O 1
ATOM 549 N N . PRO A 1 70 ? 0.157 -10.001 4.468 1.00 91.31 70 PRO A N 1
ATOM 550 C CA . PRO A 1 70 ? 0.266 -8.705 3.830 1.00 91.31 70 PRO A CA 1
ATOM 551 C C . PRO A 1 70 ? 1.693 -8.165 3.926 1.00 91.31 70 PRO A C 1
ATOM 553 O O . PRO A 1 70 ? 2.429 -8.442 4.873 1.00 91.31 70 PRO A O 1
ATOM 556 N N . THR A 1 71 ? 2.062 -7.324 2.959 1.00 92.31 71 THR A N 1
ATOM 557 C CA . THR A 1 71 ? 3.288 -6.518 3.027 1.00 92.31 71 THR A CA 1
ATOM 558 C C . THR A 1 71 ? 3.213 -5.559 4.214 1.00 92.31 71 THR A C 1
ATOM 560 O O . THR A 1 71 ? 4.213 -5.362 4.901 1.00 92.31 71 THR A O 1
ATOM 563 N N . ALA A 1 72 ? 2.020 -5.012 4.491 1.00 89.88 72 ALA A N 1
ATOM 564 C CA . ALA A 1 72 ? 1.698 -4.144 5.623 1.00 89.88 72 ALA A CA 1
ATOM 565 C C . ALA A 1 72 ? 0.522 -4.605 6.435 1.00 89.88 72 ALA A C 1
ATOM 567 O O . ALA A 1 72 ? -0.523 -4.910 5.872 1.00 89.88 72 ALA A O 1
ATOM 568 N N . ARG A 1 73 ? 0.637 -4.497 7.757 1.00 88.25 73 ARG A N 1
ATOM 569 C CA . ARG A 1 73 ? -0.523 -4.600 8.628 1.00 88.25 73 ARG A CA 1
ATOM 570 C C . ARG A 1 73 ? -0.458 -3.575 9.748 1.00 88.25 73 ARG A C 1
ATOM 572 O O . ARG A 1 73 ? 0.399 -3.648 10.621 1.00 88.25 73 ARG A O 1
ATOM 579 N N . PHE A 1 74 ? -1.403 -2.649 9.713 1.00 86.69 74 PHE A N 1
ATOM 580 C CA . PHE A 1 74 ? -1.672 -1.662 10.746 1.00 86.69 74 PHE A CA 1
ATOM 581 C C . PHE A 1 74 ? -2.897 -2.146 11.519 1.00 86.69 74 PHE A C 1
ATOM 583 O O . PHE A 1 74 ? -3.990 -2.198 10.963 1.00 86.69 74 PHE A O 1
ATOM 590 N N . THR A 1 75 ? -2.723 -2.567 12.768 1.00 86.88 75 THR A N 1
ATOM 591 C CA . THR A 1 75 ? -3.811 -3.125 13.583 1.00 86.88 75 THR A CA 1
ATOM 592 C C . THR A 1 75 ? -4.390 -2.080 14.531 1.00 86.88 75 THR A C 1
ATOM 594 O O . THR A 1 75 ? -3.641 -1.401 15.236 1.00 86.88 75 THR A O 1
ATOM 597 N N . GLY A 1 76 ? -5.716 -2.007 14.595 1.00 81.44 76 GLY A N 1
ATOM 598 C CA . GLY A 1 76 ? -6.461 -1.422 15.705 1.00 81.44 76 GLY A CA 1
ATOM 599 C C . GLY A 1 76 ? -6.300 -2.234 16.996 1.00 81.44 76 GLY A C 1
ATOM 600 O O . GLY A 1 76 ? -5.683 -3.301 17.009 1.00 81.44 76 GLY A O 1
ATOM 601 N N . GLY A 1 77 ? -6.820 -1.714 18.111 1.00 73.94 77 GLY A N 1
ATOM 602 C CA . GLY A 1 77 ? -6.759 -2.381 19.418 1.00 73.94 77 GLY A CA 1
ATOM 603 C C . GLY A 1 77 ? -6.362 -1.447 20.560 1.00 73.94 77 GLY A C 1
ATOM 604 O O . GLY A 1 77 ? -6.738 -0.278 20.559 1.00 73.94 77 GLY A O 1
ATOM 605 N N . SER A 1 78 ? -5.627 -1.955 21.559 1.00 66.38 78 SER A N 1
ATOM 606 C CA . SER A 1 78 ? -5.277 -1.257 22.811 1.00 66.38 78 SER A CA 1
ATOM 607 C C . SER A 1 78 ? -4.541 0.076 22.578 1.00 66.38 78 SER A C 1
ATOM 609 O O . SER A 1 78 ? -3.313 0.130 22.594 1.00 66.38 78 SER A O 1
ATOM 611 N N . GLY A 1 79 ? -5.305 1.150 22.360 1.00 71.75 79 GLY A N 1
ATOM 612 C CA . GLY A 1 79 ? -4.812 2.503 22.085 1.00 71.75 79 GLY A CA 1
ATOM 613 C C . GLY A 1 79 ? -4.970 2.996 20.638 1.00 71.75 79 GLY A C 1
ATOM 614 O O . GLY A 1 79 ? -4.512 4.095 20.347 1.00 71.75 79 GLY A O 1
ATOM 615 N N . CYS A 1 80 ? -5.607 2.238 19.740 1.00 81.06 80 CYS A N 1
ATOM 616 C CA . CYS A 1 80 ? -5.867 2.640 18.354 1.00 81.06 80 CYS A CA 1
ATOM 617 C C . CYS A 1 80 ? -7.293 2.276 17.933 1.00 81.06 80 CYS A C 1
ATOM 619 O O . CYS A 1 80 ? -7.629 1.099 17.796 1.00 81.06 80 CYS A O 1
ATOM 621 N N . ASN A 1 81 ? -8.107 3.299 17.686 1.00 89.06 81 ASN A N 1
ATOM 622 C CA . ASN A 1 81 ? -9.394 3.168 17.015 1.00 89.06 81 ASN A CA 1
ATOM 623 C C . ASN A 1 81 ? -9.227 3.660 15.570 1.00 89.06 81 ASN A C 1
ATOM 625 O O . ASN A 1 81 ? -9.107 4.866 15.358 1.00 89.06 81 ASN A O 1
ATOM 629 N N . ILE A 1 82 ? -9.197 2.742 14.598 1.00 90.12 82 ILE A N 1
ATOM 630 C CA . ILE A 1 82 ? -8.961 3.071 13.182 1.00 90.12 82 ILE A CA 1
ATOM 631 C C . ILE A 1 82 ? -9.983 4.095 12.680 1.00 90.12 82 ILE A C 1
ATOM 633 O O . ILE A 1 82 ? -9.585 5.116 12.124 1.00 90.12 82 ILE A O 1
ATOM 637 N N . ASP A 1 83 ? -11.267 3.895 12.972 1.00 91.44 83 ASP A N 1
ATOM 638 C CA . ASP A 1 83 ? -12.359 4.754 12.493 1.00 91.44 83 ASP A CA 1
ATOM 639 C C . ASP A 1 83 ? -12.300 6.182 13.062 1.00 91.44 83 ASP A C 1
ATOM 641 O O . ASP A 1 83 ? -12.863 7.114 12.492 1.00 91.44 83 ASP A O 1
ATOM 645 N N . THR A 1 84 ? -11.601 6.382 14.186 1.00 90.38 84 THR A N 1
ATOM 646 C CA . THR A 1 84 ? -11.380 7.720 14.764 1.00 90.38 84 THR A CA 1
ATOM 647 C C . THR A 1 84 ? -10.307 8.511 14.014 1.00 90.38 84 THR A C 1
ATOM 649 O O . THR A 1 84 ? -10.379 9.737 13.961 1.00 90.38 84 THR A O 1
ATOM 652 N N . TYR A 1 85 ? -9.304 7.835 13.448 1.00 87.44 85 TYR A N 1
ATOM 653 C CA . TYR A 1 85 ? -8.156 8.483 12.801 1.00 87.44 85 TYR A CA 1
ATOM 654 C C . TYR A 1 85 ? -8.231 8.459 11.272 1.00 87.44 85 TYR A C 1
ATOM 656 O O . TYR A 1 85 ? -7.669 9.338 10.620 1.00 87.44 85 TYR A O 1
ATOM 664 N N . PHE A 1 86 ? -8.934 7.485 10.699 1.00 89.44 86 PHE A N 1
ATOM 665 C CA . PHE A 1 86 ? -9.072 7.292 9.263 1.00 89.44 86 PHE A CA 1
ATOM 666 C C . PHE A 1 86 ? -10.562 7.318 8.898 1.00 89.44 86 PHE A C 1
ATOM 668 O O . PHE A 1 86 ? -11.296 6.370 9.154 1.00 89.44 86 PHE A O 1
ATOM 675 N N . MET A 1 87 ? -11.010 8.428 8.305 1.00 88.44 87 MET A N 1
ATOM 676 C CA . MET A 1 87 ? -12.389 8.626 7.826 1.00 88.44 87 MET A CA 1
ATOM 677 C C . MET A 1 87 ? -12.456 8.447 6.304 1.00 88.44 87 MET A C 1
ATOM 679 O O . MET A 1 87 ? -11.580 7.825 5.723 1.00 88.44 87 MET A O 1
ATOM 683 N N . SER A 1 88 ? -13.435 9.037 5.617 1.00 91.56 88 SER A N 1
ATOM 684 C CA . SER A 1 88 ? -13.491 9.059 4.152 1.00 91.56 88 SER A CA 1
ATOM 685 C C . SER A 1 88 ? -12.223 9.669 3.540 1.00 91.56 88 SER A C 1
ATOM 687 O O . SER A 1 88 ? -12.029 10.884 3.554 1.00 91.56 88 SER A O 1
ATOM 689 N N . ASN A 1 89 ? -11.358 8.811 3.001 1.00 90.44 89 ASN A N 1
ATOM 690 C CA . ASN A 1 89 ? -10.130 9.209 2.322 1.00 90.44 89 ASN A CA 1
ATOM 691 C C . ASN A 1 89 ? -10.377 9.382 0.818 1.00 90.44 89 ASN A C 1
ATOM 693 O O . ASN A 1 89 ? -11.259 8.751 0.236 1.00 90.44 89 ASN A O 1
ATOM 697 N N . SER A 1 90 ? -9.571 10.235 0.189 1.00 95.38 90 SER A N 1
ATOM 698 C CA . SER A 1 90 ? -9.515 10.364 -1.269 1.00 95.38 90 SER A CA 1
ATOM 699 C C . SER A 1 90 ? -8.291 9.631 -1.799 1.00 95.38 90 SER A C 1
ATOM 701 O O . SER A 1 90 ? -7.219 9.709 -1.203 1.00 95.38 90 SER A O 1
ATOM 703 N N . LEU A 1 91 ? -8.439 8.944 -2.931 1.00 95.38 91 LEU A N 1
ATOM 704 C CA . LEU A 1 91 ? -7.297 8.363 -3.627 1.00 95.38 91 LEU A CA 1
ATOM 705 C C . LEU A 1 91 ? -6.539 9.475 -4.360 1.00 95.38 91 LEU A C 1
ATOM 707 O O . LEU A 1 91 ? -7.129 10.202 -5.159 1.00 95.38 91 LEU A O 1
ATOM 711 N N . VAL A 1 92 ? -5.241 9.595 -4.091 1.00 96.44 92 VAL A N 1
ATOM 712 C CA . VAL A 1 92 ? -4.370 10.616 -4.681 1.00 96.44 92 VAL A CA 1
ATOM 713 C C . VAL A 1 92 ? -3.193 9.930 -5.365 1.00 96.44 92 VAL A C 1
ATOM 715 O O . VAL A 1 92 ? -2.582 9.027 -4.800 1.00 96.44 92 VAL A O 1
ATOM 718 N N . PHE A 1 93 ? -2.883 10.377 -6.580 1.00 97.44 93 PHE A N 1
ATOM 719 C CA . PHE A 1 93 ? -1.661 10.026 -7.294 1.00 97.44 93 PHE A CA 1
ATOM 720 C C . PHE A 1 93 ? -0.923 11.317 -7.630 1.00 97.44 93 PHE A C 1
ATOM 722 O O . PHE A 1 93 ? -1.481 12.183 -8.306 1.00 97.44 93 PHE A O 1
ATOM 729 N N . ASP A 1 94 ? 0.320 11.440 -7.178 1.00 97.25 94 ASP A N 1
ATOM 730 C CA . ASP A 1 94 ? 1.171 12.589 -7.460 1.00 97.25 94 ASP A CA 1
ATOM 731 C C . ASP A 1 94 ? 2.600 12.162 -7.826 1.00 97.25 94 ASP A C 1
ATOM 733 O O . ASP A 1 94 ? 3.007 11.006 -7.688 1.00 97.25 94 ASP A O 1
ATOM 737 N N . THR A 1 95 ? 3.362 13.105 -8.371 1.00 97.06 95 THR A N 1
ATOM 738 C CA . THR A 1 95 ? 4.812 12.990 -8.530 1.00 97.06 95 THR A CA 1
ATOM 739 C C . THR A 1 95 ? 5.396 14.377 -8.317 1.00 97.06 95 THR A C 1
ATOM 741 O O . THR A 1 95 ? 5.335 15.229 -9.205 1.00 97.06 95 THR A O 1
ATOM 744 N N . THR A 1 96 ? 5.912 14.613 -7.115 1.00 96.19 96 THR A N 1
ATOM 745 C CA . THR A 1 96 ? 6.535 15.881 -6.726 1.00 96.19 96 THR A CA 1
ATOM 746 C C . THR A 1 96 ? 8.063 15.828 -6.817 1.00 96.19 96 THR A C 1
ATOM 748 O O . THR A 1 96 ? 8.662 14.764 -6.978 1.00 96.19 96 THR A O 1
ATOM 751 N N . PHE A 1 97 ? 8.704 16.993 -6.717 1.00 97.69 97 PHE A N 1
ATOM 752 C CA . PHE A 1 97 ? 10.156 17.134 -6.750 1.00 97.69 97 PHE A CA 1
ATOM 753 C C . PHE A 1 97 ? 10.637 18.070 -5.634 1.00 97.69 97 PHE A C 1
ATOM 755 O O . PHE A 1 97 ? 10.063 19.135 -5.403 1.00 97.69 97 PHE A O 1
ATOM 762 N N . CYS A 1 98 ? 11.745 17.682 -5.001 1.00 95.31 98 CYS A N 1
ATOM 763 C CA . CYS A 1 98 ? 12.450 18.398 -3.936 1.00 95.31 98 CYS A CA 1
ATOM 764 C C . CYS A 1 98 ? 11.728 18.490 -2.578 1.00 95.31 98 CYS A C 1
ATOM 766 O O . CYS A 1 98 ? 12.233 17.898 -1.642 1.00 95.31 98 CYS A O 1
ATOM 768 N N . GLY A 1 99 ? 10.648 19.264 -2.453 1.00 76.69 99 GLY A N 1
ATOM 769 C CA . GLY A 1 99 ? 10.177 19.829 -1.172 1.00 76.69 99 GLY A CA 1
ATOM 770 C C . GLY A 1 99 ? 9.763 18.868 -0.040 1.00 76.69 99 GLY A C 1
ATOM 771 O O . GLY A 1 99 ? 9.443 17.708 -0.291 1.00 76.69 99 GLY A O 1
ATOM 772 N N . ASP A 1 100 ? 9.689 19.481 1.154 1.00 67.56 100 ASP A N 1
ATOM 773 C CA . ASP A 1 100 ? 9.743 18.975 2.548 1.00 67.56 100 ASP A CA 1
ATOM 774 C C . ASP A 1 100 ? 11.119 18.485 3.044 1.00 67.56 100 ASP A C 1
ATOM 776 O O . ASP A 1 100 ? 11.759 17.629 2.394 1.00 67.56 100 ASP A O 1
#